Protein AF-A0A4S2V5H7-F1 (afdb_monomer_lite)

Sequence (116 aa):
MAEYPLDWTVLPGDRPLYEEDVDLSGPIADYGAHLAVIRDAAVQLPAELTGILTKLVGRLGGLAAEAPLVALKALADLRYIIAEVGQDAACEIAAQQVPTAEIATGLGTSATAART

Foldseek 3Di:
DDDDDDDPVPDDPPDDPVVVPRPCVVVVVVVVVVVVVLQVQAADDDPVVVVVVVVVVVVLVVCCVVPVVVSVVVVVVVVVVCVVVVVVVVVVCVVVVPDLCNQQRNNSHDSVVSVD

pLDDT: mean 90.19, std 6.88, range [63.31, 97.94]

Radius of gyration: 19.36 Å; chains: 1; bounding box: 33×42×45 Å

Structure (mmCIF, N/CA/C/O backbone):
data_AF-A0A4S2V5H7-F1
#
_entry.id   AF-A0A4S2V5H7-F1
#
loop_
_atom_site.group_PDB
_atom_site.id
_atom_site.type_symbol
_atom_site.label_atom_id
_atom_site.label_alt_id
_atom_site.label_comp_id
_atom_site.label_asym_id
_atom_site.label_entity_id
_atom_site.label_seq_id
_atom_site.pdbx_PDB_ins_code
_atom_site.Cartn_x
_atom_site.Cartn_y
_atom_site.Cartn_z
_atom_site.occupancy
_atom_site.B_iso_or_equiv
_atom_site.auth_seq_id
_atom_site.auth_comp_id
_atom_site.auth_asym_id
_atom_site.auth_atom_id
_atom_site.pdbx_PDB_model_num
ATOM 1 N N . MET A 1 1 ? -7.467 -20.657 -6.813 1.00 65.06 1 MET A N 1
ATOM 2 C CA . MET A 1 1 ? -6.226 -20.031 -7.309 1.00 65.06 1 MET A CA 1
ATOM 3 C C . MET A 1 1 ? -5.797 -20.841 -8.512 1.00 65.06 1 MET A C 1
ATOM 5 O O . MET A 1 1 ? -5.939 -22.058 -8.438 1.00 65.06 1 MET A O 1
ATOM 9 N N . ALA A 1 2 ? -5.408 -20.204 -9.614 1.00 83.50 2 ALA A N 1
ATOM 10 C CA . ALA A 1 2 ? -4.918 -20.945 -10.769 1.00 83.50 2 ALA A CA 1
ATOM 11 C C . ALA A 1 2 ? -3.517 -21.508 -10.478 1.00 83.50 2 ALA A C 1
ATOM 13 O O . ALA A 1 2 ? -2.811 -21.018 -9.595 1.00 83.50 2 ALA A O 1
ATOM 14 N N . GLU A 1 3 ? -3.138 -22.559 -11.200 1.00 87.75 3 GLU A N 1
ATOM 15 C CA . GLU A 1 3 ? -1.794 -23.131 -11.140 1.00 87.75 3 GLU A CA 1
ATOM 16 C C . GLU A 1 3 ? -1.010 -22.718 -12.387 1.00 87.75 3 GLU A C 1
ATOM 18 O O . GLU A 1 3 ? -1.529 -22.778 -13.502 1.00 87.75 3 GLU A O 1
ATOM 23 N N . TYR A 1 4 ? 0.247 -22.318 -12.187 1.00 87.81 4 TYR A N 1
ATOM 24 C CA . TYR A 1 4 ? 1.166 -21.889 -13.243 1.00 87.81 4 TYR A CA 1
ATOM 25 C C . TYR A 1 4 ? 2.400 -22.801 -13.221 1.00 87.81 4 TYR A C 1
ATOM 27 O O . TYR A 1 4 ? 3.398 -22.467 -12.575 1.00 87.81 4 TYR A O 1
ATOM 35 N N . PRO A 1 5 ? 2.315 -24.008 -13.811 1.00 87.50 5 PRO A N 1
ATOM 36 C CA . PRO A 1 5 ? 3.381 -24.996 -13.717 1.00 87.50 5 PRO A CA 1
ATOM 37 C C . PRO A 1 5 ? 4.641 -24.524 -14.453 1.00 87.50 5 PRO A C 1
ATOM 39 O O . PRO A 1 5 ? 4.572 -24.065 -15.591 1.00 87.50 5 PRO A O 1
ATOM 42 N N . LEU A 1 6 ? 5.793 -24.678 -13.799 1.00 85.81 6 LEU A N 1
ATOM 43 C CA . LEU A 1 6 ? 7.115 -24.398 -14.359 1.00 85.81 6 LEU A CA 1
ATOM 44 C C . LEU A 1 6 ? 7.831 -25.714 -14.667 1.00 85.81 6 LEU A C 1
ATOM 46 O O . LEU A 1 6 ? 7.865 -26.615 -13.825 1.00 85.81 6 LEU A O 1
ATOM 50 N N . ASP A 1 7 ? 8.428 -25.815 -15.855 1.00 86.88 7 ASP A N 1
ATOM 51 C CA . ASP A 1 7 ? 9.282 -26.947 -16.207 1.00 86.88 7 ASP A CA 1
ATOM 52 C C . ASP A 1 7 ? 10.719 -26.704 -15.732 1.00 86.88 7 ASP A C 1
ATOM 54 O O . ASP A 1 7 ? 11.565 -26.135 -16.424 1.00 86.88 7 ASP A O 1
ATOM 58 N N . TRP A 1 8 ? 10.995 -27.175 -14.521 1.00 85.38 8 TRP A N 1
ATOM 59 C CA . TRP A 1 8 ? 12.312 -27.090 -13.894 1.00 85.38 8 TRP A CA 1
ATOM 60 C C . TRP A 1 8 ? 13.396 -27.915 -14.601 1.00 85.38 8 TRP A C 1
ATOM 62 O O . TRP A 1 8 ? 14.566 -27.774 -14.263 1.00 85.38 8 TRP A O 1
ATOM 72 N N . THR A 1 9 ? 13.041 -28.788 -15.551 1.00 84.69 9 THR A N 1
ATOM 73 C CA . THR A 1 9 ? 14.034 -29.526 -16.349 1.00 84.69 9 THR A CA 1
ATOM 74 C C . THR A 1 9 ? 14.580 -28.700 -17.512 1.00 84.69 9 THR A C 1
ATOM 76 O O . THR A 1 9 ? 15.664 -28.998 -18.013 1.00 84.69 9 THR A O 1
ATOM 79 N N . VAL A 1 10 ? 13.849 -27.657 -17.914 1.00 82.69 10 VAL A N 1
ATOM 80 C CA . VAL A 1 10 ? 14.201 -26.759 -19.023 1.00 82.69 10 VAL A CA 1
ATOM 81 C C . VAL A 1 10 ? 14.741 -25.425 -18.506 1.00 82.69 10 VAL A C 1
ATOM 83 O O . VAL A 1 10 ? 15.605 -24.829 -19.145 1.00 82.69 10 VAL A O 1
ATOM 86 N N . LEU A 1 11 ? 14.271 -24.970 -17.342 1.00 83.56 11 LEU A N 1
ATOM 87 C CA . LEU A 1 11 ? 14.699 -23.704 -16.753 1.00 83.56 11 LEU A CA 1
ATOM 88 C C . LEU A 1 11 ? 16.088 -23.817 -16.093 1.00 83.56 11 LEU A C 1
ATOM 90 O O . LEU A 1 11 ? 16.302 -24.704 -15.261 1.00 83.56 11 LEU A O 1
ATOM 94 N N . PRO A 1 12 ? 17.034 -22.915 -16.409 1.00 77.62 12 PRO A N 1
ATOM 95 C CA . PRO A 1 12 ? 18.326 -22.862 -15.734 1.00 77.62 12 PRO A CA 1
ATOM 96 C C . PRO A 1 12 ? 18.155 -22.499 -14.252 1.00 77.62 12 PRO A C 1
ATOM 98 O O . PRO A 1 12 ? 17.493 -21.526 -13.900 1.00 77.62 12 PRO A O 1
ATOM 101 N N . GLY A 1 13 ? 18.766 -23.287 -13.365 1.00 78.06 13 GLY A N 1
ATOM 102 C CA . GLY A 1 13 ? 18.599 -23.135 -11.914 1.00 78.06 13 GLY A CA 1
ATOM 103 C C . GLY A 1 13 ? 19.282 -21.907 -11.298 1.00 78.06 13 GLY A C 1
ATOM 104 O O . GLY A 1 13 ? 19.070 -21.627 -10.121 1.00 78.06 13 GLY A O 1
ATOM 105 N N . ASP A 1 14 ? 20.113 -21.193 -12.057 1.00 82.38 14 ASP A N 1
ATOM 106 C CA . ASP A 1 14 ? 20.928 -20.062 -11.605 1.00 82.38 14 ASP A CA 1
ATOM 107 C C . ASP A 1 14 ? 20.500 -18.712 -12.197 1.00 82.38 14 ASP A C 1
ATOM 109 O O . ASP A 1 14 ? 21.144 -17.697 -11.918 1.00 82.38 14 ASP A O 1
ATOM 113 N N . ARG A 1 15 ? 19.410 -18.673 -12.975 1.00 76.94 15 ARG A N 1
ATOM 114 C CA . ARG A 1 15 ? 18.918 -17.442 -13.603 1.00 76.94 15 ARG A CA 1
ATOM 115 C C . ARG A 1 15 ? 17.517 -17.051 -13.142 1.00 76.94 15 ARG A C 1
ATOM 117 O O . ARG A 1 15 ? 16.695 -17.916 -12.835 1.00 76.94 15 ARG A O 1
ATOM 124 N N . PRO A 1 16 ? 17.212 -15.745 -13.092 1.00 76.88 16 PRO A N 1
ATOM 125 C CA . PRO A 1 16 ? 15.868 -15.272 -12.802 1.00 76.88 16 PRO A CA 1
ATOM 126 C C . PRO A 1 16 ? 14.880 -15.645 -13.915 1.00 76.88 16 PRO A C 1
ATOM 128 O O . PRO A 1 16 ? 15.166 -15.474 -15.095 1.00 76.88 16 PRO A O 1
ATOM 131 N N . LEU A 1 17 ? 13.664 -16.053 -13.541 1.00 78.50 17 LEU A N 1
ATOM 132 C CA . LEU A 1 17 ? 12.619 -16.478 -14.489 1.00 78.50 17 LEU A CA 1
ATOM 133 C C . LEU A 1 17 ? 12.217 -15.404 -15.515 1.00 78.50 17 LEU A C 1
ATOM 135 O O . LEU A 1 17 ? 11.775 -15.743 -16.607 1.00 78.50 17 LEU A O 1
ATOM 139 N N . TYR A 1 18 ? 12.363 -14.116 -15.183 1.00 71.62 18 TYR A N 1
ATOM 140 C CA . TYR A 1 18 ? 12.034 -13.017 -16.098 1.00 71.62 18 TYR A CA 1
ATOM 141 C C . TYR A 1 18 ? 13.037 -12.872 -17.258 1.00 71.62 18 TYR A C 1
ATOM 143 O O . TYR A 1 18 ? 12.763 -12.127 -18.194 1.00 71.62 18 TYR A O 1
ATOM 151 N N . GLU A 1 19 ? 14.191 -13.546 -17.197 1.00 75.00 19 GLU A N 1
ATOM 152 C CA . GLU A 1 19 ? 15.213 -13.553 -18.256 1.00 75.00 19 GLU A CA 1
ATOM 153 C C . GLU A 1 19 ? 15.014 -14.706 -19.256 1.00 75.00 19 GLU A C 1
ATOM 155 O O . GLU A 1 19 ? 15.664 -14.724 -20.296 1.00 75.00 19 GLU A O 1
ATOM 160 N N . GLU A 1 20 ? 14.103 -15.644 -18.968 1.00 80.81 20 GLU A N 1
ATOM 161 C CA . GLU A 1 20 ? 13.911 -16.903 -19.711 1.00 80.81 20 GLU A CA 1
ATOM 162 C C . GLU A 1 20 ? 12.578 -16.942 -20.491 1.00 80.81 20 GLU A C 1
ATOM 164 O O . GLU A 1 20 ? 12.008 -18.010 -20.705 1.00 80.81 20 GLU A O 1
ATOM 169 N N . ASP A 1 21 ? 12.043 -15.775 -20.879 1.00 77.50 21 ASP A N 1
ATOM 170 C CA . ASP A 1 21 ? 10.780 -15.606 -21.632 1.00 77.50 21 ASP A CA 1
ATOM 171 C C . ASP A 1 21 ? 9.560 -16.346 -21.031 1.00 77.50 21 ASP A C 1
ATOM 173 O O . ASP A 1 21 ? 8.564 -16.613 -21.709 1.00 77.50 21 ASP A O 1
ATOM 177 N N . VAL A 1 22 ? 9.607 -16.664 -19.733 1.00 83.69 22 VAL A N 1
ATOM 178 C CA . VAL A 1 22 ? 8.493 -17.281 -19.010 1.00 83.69 22 VAL A CA 1
ATOM 179 C C . VAL A 1 22 ? 7.339 -16.286 -18.938 1.00 83.69 22 VAL A C 1
ATOM 181 O O . VAL A 1 22 ? 7.501 -15.159 -18.463 1.00 83.69 22 VAL A O 1
ATOM 184 N N . ASP A 1 23 ? 6.146 -16.710 -19.357 1.00 84.69 23 ASP A N 1
ATOM 185 C CA . ASP A 1 23 ? 4.948 -15.889 -19.214 1.00 84.69 23 ASP A CA 1
ATOM 186 C C . ASP A 1 23 ? 4.530 -15.787 -17.738 1.00 84.69 23 ASP A C 1
ATOM 188 O O . ASP A 1 23 ? 3.894 -16.676 -17.169 1.00 84.69 23 ASP A O 1
ATOM 192 N N . LEU A 1 24 ? 4.897 -14.669 -17.113 1.00 87.31 24 LEU A N 1
ATOM 193 C CA . LEU A 1 24 ? 4.538 -14.338 -15.734 1.00 87.31 24 LEU A CA 1
ATOM 194 C C . LEU A 1 24 ? 3.228 -13.543 -15.631 1.00 87.31 24 LEU A C 1
ATOM 196 O O . LEU A 1 24 ? 2.838 -13.167 -14.523 1.00 87.31 24 LEU A O 1
ATOM 200 N N . SER A 1 25 ? 2.532 -13.278 -16.743 1.00 88.56 25 SER A N 1
ATOM 201 C CA . SER A 1 25 ? 1.333 -12.430 -16.746 1.00 88.56 25 SER A CA 1
ATOM 202 C C . SER A 1 25 ? 0.219 -12.983 -15.851 1.00 88.56 25 SER A C 1
ATOM 204 O O . SER A 1 25 ? -0.363 -12.228 -15.072 1.00 88.56 25 SER A O 1
ATOM 206 N N . GLY A 1 26 ? -0.015 -14.299 -15.889 1.00 90.38 26 GLY A N 1
ATOM 207 C CA . GLY A 1 26 ? -0.982 -14.996 -15.036 1.00 90.38 26 GLY A CA 1
ATOM 208 C C . GLY A 1 26 ? -0.670 -14.875 -13.537 1.00 90.38 26 GLY A C 1
ATOM 209 O O . GLY A 1 26 ? -1.476 -14.297 -12.805 1.00 90.38 26 GLY A O 1
ATOM 210 N N . PRO A 1 27 ? 0.508 -15.331 -13.063 1.00 90.56 27 PRO A N 1
ATOM 211 C CA . PRO A 1 27 ? 0.917 -15.173 -11.666 1.00 90.56 27 PRO A CA 1
ATOM 212 C C . PRO A 1 27 ? 0.865 -13.723 -11.166 1.00 90.56 27 PRO A C 1
ATOM 214 O O . PRO A 1 27 ? 0.409 -13.469 -10.051 1.00 90.56 27 PRO A O 1
ATOM 217 N N . ILE A 1 28 ? 1.307 -12.761 -11.986 1.00 89.56 28 ILE A N 1
ATOM 218 C CA . ILE A 1 28 ? 1.281 -11.331 -11.643 1.00 89.56 28 ILE A CA 1
ATOM 219 C C . ILE A 1 28 ? -0.162 -10.834 -11.501 1.00 89.56 28 ILE A C 1
ATOM 221 O O . ILE A 1 28 ? -0.463 -10.097 -10.558 1.00 89.56 28 ILE A O 1
ATOM 225 N N . ALA A 1 29 ? -1.060 -11.238 -12.403 1.00 92.06 29 ALA A N 1
ATOM 226 C CA . ALA A 1 29 ? -2.470 -10.868 -12.344 1.00 92.06 29 ALA A CA 1
ATOM 227 C C . ALA A 1 29 ? -3.169 -11.465 -11.113 1.00 92.06 29 ALA A C 1
ATOM 229 O O . ALA A 1 29 ? -3.857 -10.732 -10.402 1.00 92.06 29 ALA A O 1
ATOM 230 N N . ASP A 1 30 ? -2.945 -12.748 -10.812 1.00 92.94 30 ASP A N 1
ATOM 231 C CA . ASP A 1 30 ? -3.501 -13.403 -9.620 1.00 92.94 30 ASP A CA 1
ATOM 232 C C . ASP A 1 30 ? -2.986 -12.757 -8.328 1.00 92.94 30 ASP A C 1
ATOM 234 O O . ASP A 1 30 ? -3.761 -12.520 -7.398 1.00 92.94 30 ASP A O 1
ATOM 238 N N . TYR A 1 31 ? -1.699 -12.404 -8.273 1.00 89.62 31 TYR A N 1
ATOM 239 C CA . TYR A 1 31 ? -1.137 -11.659 -7.148 1.00 89.62 31 TYR A CA 1
ATOM 240 C C . TYR A 1 31 ? -1.777 -10.271 -7.005 1.00 89.62 31 TYR A C 1
ATOM 242 O O . TYR A 1 31 ? -2.170 -9.872 -5.907 1.00 89.62 31 TYR A O 1
ATOM 250 N N . GLY A 1 32 ? -1.950 -9.547 -8.115 1.00 91.12 32 GLY A N 1
ATOM 251 C CA . GLY A 1 32 ? -2.650 -8.263 -8.134 1.00 91.12 32 GLY A CA 1
ATOM 252 C C . GLY A 1 32 ? -4.099 -8.371 -7.649 1.00 91.12 32 GLY A C 1
ATOM 253 O O . GLY A 1 32 ? -4.532 -7.562 -6.827 1.00 91.12 32 GLY A O 1
ATOM 254 N N . ALA A 1 33 ? -4.827 -9.397 -8.094 1.00 90.00 33 ALA A N 1
ATOM 255 C CA . ALA A 1 33 ? -6.193 -9.677 -7.659 1.00 90.00 33 ALA A CA 1
ATOM 256 C C . ALA A 1 33 ? -6.256 -10.016 -6.162 1.00 90.00 33 ALA A C 1
ATOM 258 O O . ALA A 1 33 ? -7.124 -9.516 -5.449 1.00 90.00 33 ALA A O 1
ATOM 259 N N . HIS A 1 34 ? -5.306 -10.804 -5.656 1.00 88.00 34 HIS A N 1
ATOM 260 C CA . HIS A 1 34 ? -5.210 -11.106 -4.230 1.00 88.00 34 HIS A CA 1
ATOM 261 C C . HIS A 1 34 ? -4.974 -9.844 -3.383 1.00 88.00 34 HIS A C 1
ATOM 263 O O . HIS A 1 34 ? -5.654 -9.638 -2.377 1.00 88.00 34 HIS A O 1
ATOM 269 N N . LEU A 1 35 ? -4.066 -8.960 -3.812 1.00 87.81 35 LEU A N 1
ATOM 270 C CA . LEU A 1 35 ? -3.844 -7.675 -3.145 1.00 87.81 35 LEU A CA 1
ATOM 271 C C . LEU A 1 35 ? -5.081 -6.771 -3.187 1.00 87.81 35 LEU A C 1
ATOM 273 O O . LEU A 1 35 ? -5.327 -6.048 -2.223 1.00 87.81 35 LEU A O 1
ATOM 277 N N . ALA A 1 36 ? -5.851 -6.797 -4.278 1.00 86.62 36 ALA A N 1
ATOM 278 C CA . ALA A 1 36 ? -7.104 -6.052 -4.375 1.00 86.62 36 ALA A CA 1
ATOM 279 C C . ALA A 1 36 ? -8.123 -6.548 -3.340 1.00 86.62 36 ALA A C 1
ATOM 281 O O . ALA A 1 36 ? -8.635 -5.738 -2.579 1.00 86.62 36 ALA A O 1
ATOM 282 N N . VAL A 1 37 ? -8.312 -7.867 -3.211 1.00 87.56 37 VAL A N 1
ATOM 283 C CA . VAL A 1 37 ? -9.195 -8.455 -2.184 1.00 87.56 37 VAL A CA 1
ATOM 284 C C . VAL A 1 37 ? -8.802 -8.007 -0.775 1.00 87.56 37 VAL A C 1
ATOM 286 O O . VAL A 1 37 ? -9.666 -7.648 0.022 1.00 87.56 37 VAL A O 1
ATOM 289 N N . ILE A 1 38 ? -7.502 -7.996 -0.465 1.00 86.38 38 ILE A N 1
ATOM 290 C CA . ILE A 1 38 ? -7.007 -7.527 0.836 1.00 86.38 38 ILE A CA 1
ATOM 291 C C . ILE A 1 38 ? -7.324 -6.039 1.050 1.00 86.38 38 ILE A C 1
ATOM 293 O O . ILE A 1 38 ? -7.799 -5.655 2.118 1.00 86.38 38 ILE A O 1
ATOM 297 N N . ARG A 1 39 ? -7.077 -5.197 0.041 1.00 84.19 39 ARG A N 1
ATOM 298 C CA . ARG A 1 39 ? -7.336 -3.750 0.113 1.00 84.19 39 ARG A CA 1
ATOM 299 C C . ARG A 1 39 ? -8.823 -3.426 0.222 1.00 84.19 39 ARG A C 1
ATOM 301 O O . ARG A 1 39 ? -9.179 -2.520 0.966 1.00 84.19 39 ARG A O 1
ATOM 308 N N . ASP A 1 40 ? -9.675 -4.168 -0.473 1.00 86.81 40 ASP A N 1
ATOM 309 C CA . ASP A 1 40 ? -11.129 -3.984 -0.443 1.00 86.81 40 ASP A CA 1
ATOM 310 C C . ASP A 1 40 ? -11.727 -4.401 0.910 1.00 86.81 40 ASP A C 1
ATOM 312 O O . ASP A 1 40 ? -12.742 -3.853 1.338 1.00 86.81 40 ASP A O 1
ATOM 316 N N . ALA A 1 41 ? -11.084 -5.339 1.614 1.00 85.44 41 ALA A N 1
ATOM 317 C CA . ALA A 1 41 ? -11.463 -5.731 2.971 1.00 85.44 41 ALA A CA 1
ATOM 318 C C . ALA A 1 41 ? -10.994 -4.738 4.055 1.00 85.44 41 ALA A C 1
ATOM 320 O O . ALA A 1 41 ? -11.518 -4.767 5.169 1.00 85.44 41 ALA A O 1
ATOM 321 N N . ALA A 1 42 ? -10.017 -3.880 3.745 1.00 91.75 42 ALA A N 1
ATOM 322 C CA . ALA A 1 42 ? -9.476 -2.877 4.658 1.00 91.75 42 ALA A CA 1
ATOM 323 C C . ALA A 1 42 ? -10.387 -1.639 4.782 1.00 91.75 42 ALA A C 1
ATOM 325 O O . ALA A 1 42 ? -11.359 -1.470 4.037 1.00 91.75 42 ALA A O 1
ATOM 326 N N . VAL A 1 43 ? -10.057 -0.728 5.707 1.00 93.31 43 VAL A N 1
ATOM 327 C CA . VAL A 1 43 ? -10.721 0.582 5.783 1.00 93.31 43 VAL A CA 1
ATOM 328 C C . VAL A 1 43 ? -10.500 1.333 4.473 1.00 93.31 43 VAL A C 1
ATOM 330 O O . VAL A 1 43 ? -9.372 1.557 4.034 1.00 93.31 43 VAL A O 1
ATOM 333 N N . GLN A 1 44 ? -11.609 1.741 3.859 1.00 92.62 44 GLN A N 1
ATOM 334 C CA . GLN A 1 44 ? -11.587 2.440 2.585 1.00 92.62 44 GLN A CA 1
ATOM 335 C C . GLN A 1 44 ? -11.172 3.895 2.776 1.00 92.62 44 GLN A C 1
ATOM 337 O O . GLN A 1 44 ? -11.748 4.633 3.578 1.00 92.62 44 GLN A O 1
ATOM 342 N N . LEU A 1 45 ? -10.174 4.315 2.002 1.00 91.50 45 LEU A N 1
ATOM 343 C CA . LEU A 1 45 ? -9.741 5.704 1.985 1.00 91.50 45 LEU A CA 1
ATOM 344 C C . LEU A 1 45 ? -10.750 6.574 1.221 1.00 91.50 45 LEU A C 1
ATOM 346 O O . LEU A 1 45 ? -11.341 6.121 0.234 1.00 91.50 45 LEU A O 1
ATOM 350 N N . PRO A 1 46 ? -10.906 7.853 1.602 1.00 94.94 46 PRO A N 1
ATOM 351 C CA . PRO A 1 46 ? -11.634 8.815 0.785 1.00 94.94 46 PRO A CA 1
ATOM 352 C C . PRO A 1 46 ? -11.073 8.865 -0.644 1.00 94.94 46 PRO A C 1
ATOM 354 O O . PRO A 1 46 ? -9.857 8.873 -0.840 1.00 94.94 46 PRO A O 1
ATOM 357 N N . ALA A 1 47 ? -11.952 8.955 -1.647 1.00 93.38 47 ALA A N 1
ATOM 358 C CA . ALA A 1 47 ? -11.568 8.911 -3.063 1.00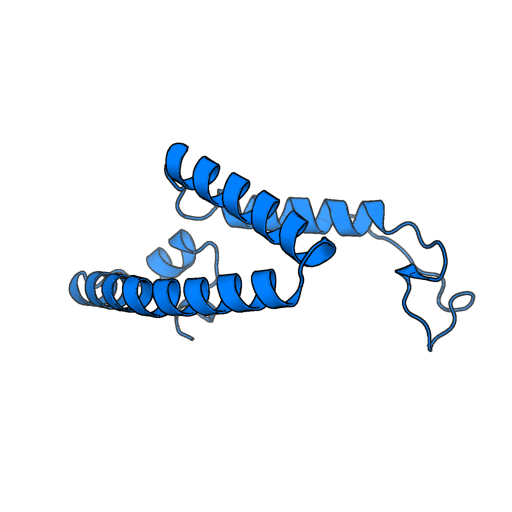 93.38 47 ALA A CA 1
ATOM 359 C C . ALA A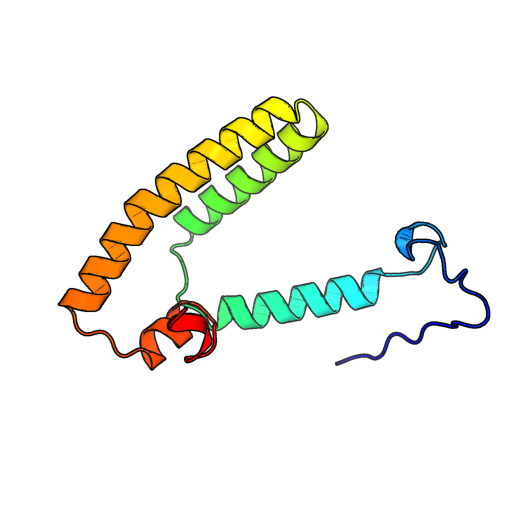 1 47 ? -10.508 9.962 -3.446 1.00 93.38 47 ALA A C 1
ATOM 361 O O . ALA A 1 47 ? -9.626 9.696 -4.264 1.00 93.38 47 ALA A O 1
ATOM 362 N N . GLU A 1 48 ? -10.565 11.144 -2.829 1.00 96.81 48 GLU A N 1
ATOM 363 C CA . GLU A 1 48 ? -9.566 12.197 -3.013 1.00 96.81 48 GLU A CA 1
ATOM 364 C C . GLU A 1 48 ? -8.165 11.741 -2.584 1.00 96.81 48 GLU A C 1
ATOM 366 O O . GLU A 1 48 ? -7.207 11.879 -3.350 1.00 96.81 48 GLU A O 1
ATOM 371 N N . LEU A 1 49 ? -8.050 11.129 -1.401 1.00 95.00 49 LEU A N 1
ATOM 372 C CA . LEU A 1 49 ? -6.785 10.623 -0.878 1.00 95.00 49 LEU A CA 1
ATOM 373 C C . LEU A 1 49 ? -6.240 9.489 -1.754 1.00 95.00 49 LEU A C 1
ATOM 375 O O . LEU A 1 49 ? -5.063 9.501 -2.117 1.00 95.00 49 LEU A O 1
ATOM 379 N N . THR A 1 50 ? -7.104 8.568 -2.187 1.00 93.31 50 THR A N 1
ATOM 380 C CA . THR A 1 50 ? -6.750 7.517 -3.157 1.00 93.31 50 THR A CA 1
ATOM 381 C C . THR A 1 50 ? -6.191 8.111 -4.456 1.00 93.31 50 THR A C 1
ATOM 383 O O . THR A 1 50 ? -5.178 7.639 -4.984 1.00 93.31 50 THR A O 1
ATOM 386 N N . GLY A 1 51 ? -6.796 9.192 -4.959 1.00 95.31 51 GLY A N 1
ATOM 387 C CA . GLY A 1 51 ? -6.324 9.902 -6.147 1.00 95.31 51 GLY A CA 1
ATOM 388 C C . GLY A 1 51 ? -4.954 10.564 -5.961 1.00 95.31 51 GLY A C 1
ATOM 389 O O . GLY A 1 51 ? -4.116 10.504 -6.867 1.00 95.31 51 GLY A O 1
ATOM 390 N N . ILE A 1 52 ? -4.697 11.167 -4.797 1.00 97.19 52 ILE A N 1
ATOM 391 C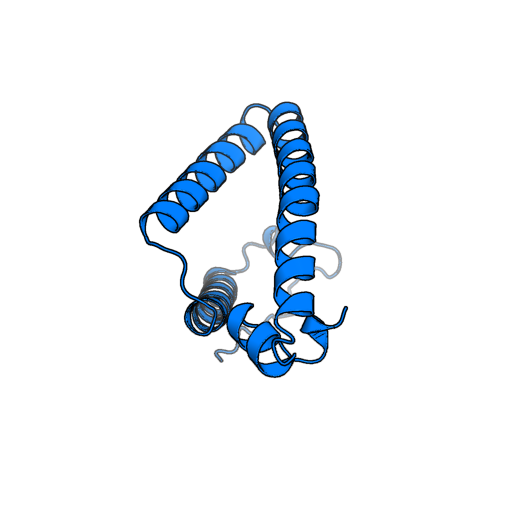 CA . ILE A 1 52 ? -3.395 11.767 -4.459 1.00 97.19 52 ILE A CA 1
ATOM 392 C C . ILE A 1 52 ? -2.307 10.692 -4.418 1.00 97.19 52 ILE A C 1
ATOM 394 O O . ILE A 1 52 ? -1.275 10.844 -5.076 1.00 97.19 52 ILE A O 1
ATOM 398 N N . LEU A 1 53 ? -2.553 9.588 -3.709 1.00 94.88 53 LEU A N 1
ATOM 399 C CA . LEU A 1 53 ? -1.597 8.486 -3.587 1.00 94.88 53 LEU A CA 1
ATOM 400 C C . LEU A 1 53 ? -1.278 7.861 -4.950 1.00 94.88 53 LEU A C 1
ATOM 402 O O . LEU A 1 53 ? -0.110 7.654 -5.274 1.00 94.88 53 LEU A O 1
ATOM 406 N N . THR A 1 54 ? -2.290 7.658 -5.798 1.00 94.50 54 THR A N 1
ATOM 407 C CA . THR A 1 54 ? -2.103 7.134 -7.162 1.00 94.50 54 THR A CA 1
ATOM 408 C C . THR A 1 54 ? -1.200 8.044 -8.001 1.00 94.50 54 THR A C 1
ATOM 410 O O . THR A 1 54 ? -0.265 7.579 -8.657 1.00 94.50 54 THR A O 1
ATOM 413 N N . LYS A 1 55 ? -1.427 9.364 -7.953 1.00 97.44 55 LYS A N 1
ATOM 414 C CA . LYS A 1 55 ? -0.592 10.347 -8.664 1.00 97.44 55 LYS A CA 1
ATOM 415 C C . LYS A 1 55 ? 0.838 10.386 -8.126 1.00 97.44 55 LYS A C 1
ATOM 417 O O . LYS A 1 55 ? 1.774 10.524 -8.914 1.00 97.44 55 LYS A O 1
ATOM 422 N N . LEU A 1 56 ? 1.009 10.281 -6.808 1.00 96.75 56 LEU A N 1
ATOM 423 C CA . LEU A 1 56 ? 2.324 10.258 -6.172 1.00 96.75 56 LEU A CA 1
ATOM 424 C C . LEU A 1 56 ? 3.130 9.032 -6.615 1.00 96.75 56 LEU A C 1
ATOM 426 O O . LEU A 1 56 ? 4.277 9.191 -7.027 1.00 96.75 56 LEU A O 1
ATOM 430 N N . VAL A 1 57 ? 2.520 7.843 -6.611 1.00 95.50 57 VAL A N 1
ATOM 431 C CA . VAL A 1 57 ? 3.152 6.605 -7.098 1.00 95.50 57 VAL A CA 1
ATOM 432 C C . VAL A 1 57 ? 3.601 6.754 -8.551 1.00 95.50 57 VAL A C 1
ATOM 434 O O . VAL A 1 57 ? 4.755 6.467 -8.855 1.00 95.50 57 VAL A O 1
ATOM 437 N N . GLY A 1 58 ? 2.741 7.274 -9.434 1.00 95.31 58 GLY A N 1
ATOM 438 C CA . GLY A 1 58 ? 3.107 7.504 -10.836 1.00 95.31 58 GLY A CA 1
ATOM 439 C C . GLY A 1 58 ? 4.305 8.449 -10.998 1.00 95.31 58 GLY A C 1
ATOM 440 O O . GLY A 1 58 ? 5.224 8.161 -11.763 1.00 95.31 58 GLY A O 1
ATOM 441 N N . ARG A 1 59 ? 4.346 9.550 -10.234 1.00 96.62 59 ARG A N 1
ATOM 442 C CA . ARG A 1 59 ? 5.469 10.506 -10.257 1.00 96.62 59 ARG A CA 1
ATOM 443 C C . ARG A 1 59 ? 6.767 9.904 -9.726 1.00 96.62 59 ARG A C 1
ATOM 445 O O . ARG A 1 59 ? 7.813 10.107 -10.332 1.00 96.62 59 ARG A O 1
ATOM 452 N N . LEU A 1 60 ? 6.707 9.173 -8.613 1.00 97.25 60 LEU A N 1
ATOM 453 C CA . LEU A 1 60 ? 7.876 8.498 -8.044 1.00 97.25 60 LEU A CA 1
ATOM 454 C C . LEU A 1 60 ? 8.393 7.395 -8.973 1.00 97.25 60 LEU A C 1
ATOM 456 O O . LEU A 1 60 ? 9.603 7.248 -9.105 1.00 97.25 60 LEU A O 1
ATOM 460 N N . GLY A 1 61 ? 7.500 6.676 -9.658 1.00 95.06 61 GLY A N 1
ATOM 461 C CA . GLY A 1 61 ? 7.863 5.700 -10.686 1.00 95.06 61 GLY A CA 1
ATOM 462 C C . GLY A 1 61 ? 8.597 6.339 -11.867 1.00 95.06 61 GLY A C 1
ATOM 463 O O . GLY A 1 61 ? 9.652 5.850 -12.261 1.00 95.06 61 GLY A O 1
ATOM 464 N N . GLY A 1 62 ? 8.103 7.476 -12.373 1.00 96.75 62 GLY A N 1
ATOM 465 C CA . GLY A 1 62 ? 8.809 8.254 -13.399 1.00 96.75 62 GLY A CA 1
ATOM 466 C C . GLY A 1 62 ? 10.190 8.725 -12.927 1.00 96.75 62 GLY A C 1
ATOM 467 O O . GLY A 1 62 ? 11.191 8.500 -13.604 1.00 96.75 62 GLY A O 1
ATOM 468 N N . LEU A 1 63 ? 10.277 9.279 -11.712 1.00 97.12 63 LEU A N 1
ATOM 469 C CA . LEU A 1 63 ? 11.553 9.702 -11.121 1.00 97.12 63 LEU A CA 1
ATOM 470 C C . LEU A 1 63 ? 12.523 8.541 -10.898 1.00 97.12 63 LEU A C 1
ATOM 472 O O . LEU A 1 63 ? 13.726 8.745 -11.001 1.00 97.12 63 LEU A O 1
ATOM 476 N N . ALA A 1 64 ? 12.045 7.338 -10.587 1.00 96.62 64 ALA A N 1
ATOM 477 C CA . ALA A 1 64 ? 12.923 6.185 -10.419 1.00 96.62 64 ALA A CA 1
ATOM 478 C C . ALA A 1 64 ? 13.663 5.839 -11.723 1.00 96.62 64 ALA A C 1
ATOM 480 O O . ALA A 1 64 ? 14.826 5.447 -11.667 1.00 96.62 64 ALA A O 1
ATOM 481 N N . ALA A 1 65 ? 13.016 6.037 -12.877 1.00 95.25 65 ALA A N 1
ATOM 482 C CA . ALA A 1 65 ? 13.624 5.834 -14.189 1.00 95.25 65 ALA A CA 1
ATOM 483 C C . ALA A 1 65 ? 14.524 7.009 -14.615 1.00 95.25 65 ALA A C 1
ATOM 485 O O . ALA A 1 65 ? 15.605 6.793 -15.156 1.00 95.25 65 ALA A O 1
ATOM 486 N N . GLU A 1 66 ? 14.092 8.249 -14.369 1.00 97.81 66 GLU A N 1
ATOM 487 C CA . GLU A 1 66 ? 14.770 9.455 -14.872 1.00 97.81 66 GLU A CA 1
ATOM 488 C C . GLU A 1 66 ? 15.869 9.984 -13.932 1.00 97.81 66 GLU A C 1
ATOM 490 O O . GLU A 1 66 ? 16.895 10.494 -14.381 1.00 97.81 66 GLU A O 1
ATOM 495 N N . ALA A 1 67 ? 15.657 9.888 -12.618 1.00 97.62 67 ALA A N 1
ATOM 496 C CA . ALA A 1 67 ? 16.490 10.489 -11.577 1.00 97.62 67 ALA A CA 1
ATOM 497 C C . ALA A 1 67 ? 16.458 9.657 -10.270 1.00 97.62 67 ALA A C 1
ATOM 499 O O . ALA A 1 67 ? 15.922 10.105 -9.247 1.00 97.62 67 ALA A O 1
ATOM 500 N N . PRO A 1 68 ? 17.060 8.452 -10.247 1.00 96.81 68 PRO A N 1
ATOM 501 C CA . PRO A 1 68 ? 16.878 7.475 -9.168 1.00 96.81 68 PRO A CA 1
ATOM 502 C C . PRO A 1 68 ? 17.292 7.977 -7.776 1.00 96.81 68 PRO A C 1
ATOM 504 O O . PRO A 1 68 ? 16.630 7.666 -6.787 1.00 96.81 68 PRO A O 1
ATOM 507 N N . LEU A 1 69 ? 18.337 8.806 -7.665 1.00 97.94 69 LEU A N 1
ATOM 508 C CA . LEU A 1 69 ? 18.735 9.392 -6.374 1.00 97.94 69 LEU A CA 1
ATOM 509 C C . LEU A 1 69 ? 17.699 10.392 -5.835 1.00 97.94 69 LEU A C 1
ATOM 511 O O . LEU A 1 69 ? 17.494 10.474 -4.624 1.00 97.94 69 LEU A O 1
ATOM 515 N N . VAL A 1 70 ? 17.015 11.122 -6.721 1.00 97.94 70 VAL A N 1
ATOM 516 C CA . VAL A 1 70 ? 15.923 12.032 -6.343 1.00 97.94 70 VAL A CA 1
ATOM 517 C C . VAL A 1 70 ? 14.721 11.226 -5.860 1.00 97.94 70 VAL A C 1
ATOM 519 O O . VAL A 1 70 ? 14.152 11.552 -4.819 1.00 97.94 70 VAL A O 1
ATOM 522 N N . ALA A 1 71 ? 14.380 10.137 -6.557 1.00 97.69 71 ALA A N 1
ATOM 523 C CA . ALA A 1 71 ? 13.331 9.220 -6.120 1.00 97.69 71 ALA A CA 1
ATOM 524 C C . ALA A 1 71 ? 13.633 8.632 -4.731 1.00 97.69 71 ALA A C 1
ATOM 526 O O . ALA A 1 71 ? 12.770 8.652 -3.855 1.00 97.69 71 ALA A O 1
ATOM 527 N N . LEU A 1 72 ? 14.870 8.181 -4.490 1.00 97.56 72 LEU A N 1
ATOM 528 C CA . LEU A 1 72 ? 15.285 7.663 -3.183 1.00 97.56 72 LEU A CA 1
ATOM 529 C C . LEU A 1 72 ? 15.192 8.716 -2.075 1.00 97.56 72 LEU A C 1
ATOM 531 O O . LEU A 1 72 ? 14.711 8.406 -0.985 1.00 97.56 72 LEU A O 1
ATOM 535 N N . LYS A 1 73 ? 15.604 9.961 -2.341 1.00 97.56 73 LYS A N 1
ATOM 536 C CA . LYS A 1 73 ? 15.463 11.049 -1.364 1.00 97.56 73 LYS A CA 1
ATOM 537 C C . LYS A 1 73 ? 13.994 11.337 -1.053 1.00 97.56 73 LYS A C 1
ATOM 539 O O . LYS A 1 73 ? 13.642 11.432 0.118 1.00 97.56 73 LYS A O 1
ATOM 544 N N . ALA A 1 74 ? 13.141 11.411 -2.074 1.00 97.25 74 ALA A N 1
ATOM 545 C CA . ALA A 1 74 ? 11.709 11.629 -1.893 1.00 97.25 74 ALA A CA 1
ATOM 546 C C . ALA A 1 74 ? 11.054 10.503 -1.072 1.00 97.25 74 ALA A C 1
ATOM 548 O O . ALA A 1 74 ? 10.257 10.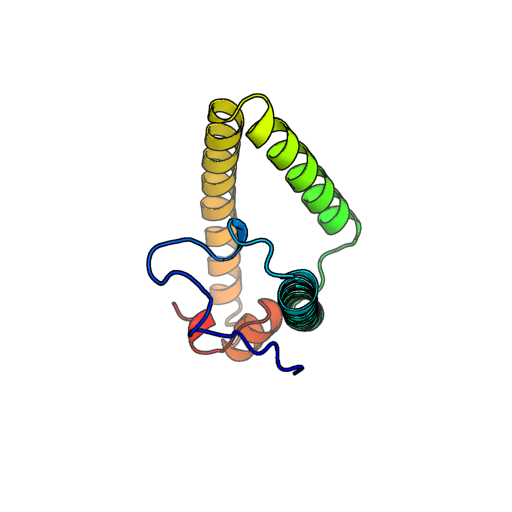775 -0.180 1.00 97.25 74 ALA A O 1
ATOM 549 N N . LEU A 1 75 ? 11.429 9.244 -1.318 1.00 96.88 75 LEU A N 1
ATOM 550 C CA . LEU A 1 75 ? 10.964 8.093 -0.536 1.00 96.88 75 LEU A CA 1
ATOM 551 C C . LEU A 1 75 ? 11.453 8.132 0.919 1.00 96.88 75 LEU A C 1
ATOM 553 O O . LEU A 1 75 ? 10.710 7.749 1.823 1.00 96.88 75 LEU A O 1
ATOM 557 N N . ALA A 1 76 ? 12.683 8.592 1.161 1.00 96.94 76 ALA A N 1
ATOM 558 C CA . ALA A 1 76 ? 13.201 8.773 2.515 1.00 96.94 76 ALA A CA 1
ATOM 559 C C . ALA A 1 76 ? 12.416 9.850 3.283 1.00 96.94 76 ALA A C 1
ATOM 561 O O . ALA A 1 76 ? 12.055 9.624 4.437 1.00 96.94 76 ALA A O 1
ATOM 562 N N . ASP A 1 77 ? 12.087 10.966 2.629 1.00 97.25 77 ASP A N 1
ATOM 563 C CA . ASP A 1 77 ? 11.261 12.026 3.221 1.00 97.25 77 ASP A CA 1
ATOM 564 C C . ASP A 1 77 ? 9.834 11.540 3.497 1.00 97.25 77 ASP A C 1
ATOM 566 O O . ASP A 1 77 ? 9.280 11.797 4.564 1.00 97.25 77 ASP A O 1
ATOM 570 N N . LEU A 1 78 ? 9.256 10.754 2.584 1.00 96.38 78 LEU A N 1
ATOM 571 C CA . LEU A 1 78 ? 7.946 10.139 2.792 1.00 96.38 78 LEU A CA 1
ATOM 572 C C . LEU A 1 78 ? 7.940 9.197 4.002 1.00 96.38 78 LEU A C 1
ATOM 574 O O . LEU A 1 78 ? 6.989 9.198 4.778 1.00 96.38 78 LEU A O 1
ATOM 578 N N . ARG A 1 79 ? 9.008 8.409 4.187 1.00 94.81 79 ARG A N 1
ATOM 579 C CA . ARG A 1 79 ? 9.153 7.515 5.346 1.00 94.81 79 ARG A CA 1
ATOM 580 C C . ARG A 1 79 ? 9.169 8.293 6.658 1.00 94.81 79 ARG A C 1
ATOM 582 O O . ARG A 1 79 ? 8.585 7.825 7.628 1.00 94.81 79 ARG A O 1
ATOM 589 N N . TYR A 1 80 ? 9.820 9.453 6.682 1.00 93.81 80 TYR A N 1
ATOM 590 C CA . TYR A 1 80 ? 9.822 10.320 7.856 1.00 93.81 80 TYR A CA 1
ATOM 591 C C . TYR A 1 80 ? 8.401 10.788 8.205 1.00 93.81 80 TYR A C 1
ATOM 593 O O . TYR A 1 80 ? 7.965 10.596 9.335 1.00 93.81 80 TYR A O 1
ATOM 601 N N . ILE A 1 81 ? 7.648 11.283 7.217 1.00 94.88 81 ILE A N 1
ATOM 602 C CA . ILE A 1 81 ? 6.251 11.720 7.403 1.00 94.88 81 ILE A CA 1
ATOM 603 C C . ILE A 1 81 ? 5.362 10.562 7.876 1.00 94.88 81 ILE A C 1
ATOM 605 O O . ILE A 1 81 ? 4.553 10.731 8.783 1.00 94.88 81 ILE A O 1
ATOM 609 N N . ILE A 1 82 ? 5.515 9.374 7.279 1.00 93.06 82 ILE A N 1
ATOM 610 C CA . ILE A 1 82 ? 4.767 8.174 7.680 1.00 93.06 82 ILE A CA 1
ATOM 611 C C . ILE A 1 82 ? 5.064 7.807 9.137 1.00 93.06 82 ILE A C 1
ATOM 613 O O . ILE A 1 82 ? 4.142 7.449 9.862 1.00 93.06 82 ILE A O 1
ATOM 617 N N . ALA A 1 83 ? 6.326 7.890 9.569 1.00 92.31 83 ALA A N 1
ATOM 618 C CA . ALA A 1 83 ? 6.700 7.585 10.945 1.00 92.31 83 ALA A CA 1
ATOM 619 C C . ALA A 1 83 ? 6.100 8.592 11.938 1.00 92.31 83 ALA A C 1
ATOM 621 O O . ALA A 1 83 ? 5.581 8.182 12.971 1.00 92.31 83 ALA A O 1
ATOM 622 N N . GLU A 1 84 ? 6.136 9.884 11.608 1.00 92.50 84 GLU A N 1
ATOM 623 C CA . GLU A 1 84 ? 5.568 10.950 12.440 1.00 92.50 84 GLU A CA 1
ATOM 624 C C . GLU A 1 84 ? 4.042 10.810 12.569 1.00 92.50 84 GLU A C 1
ATOM 626 O O . GLU A 1 84 ? 3.529 10.562 13.658 1.00 92.50 84 GLU A O 1
ATOM 631 N N . VAL A 1 85 ? 3.313 10.859 11.450 1.00 93.75 85 VAL A N 1
ATOM 632 C CA . VAL A 1 85 ? 1.838 10.803 11.448 1.00 93.75 85 VAL A CA 1
ATOM 633 C C . VAL A 1 85 ? 1.321 9.434 11.901 1.00 93.75 85 VAL A C 1
ATOM 635 O O . VAL A 1 85 ? 0.275 9.334 12.543 1.00 93.75 85 VAL A O 1
ATOM 638 N N . GLY A 1 86 ? 2.047 8.361 11.578 1.00 91.62 86 GLY A N 1
ATOM 639 C CA . GLY A 1 86 ? 1.701 7.005 11.996 1.00 91.62 86 GLY A CA 1
ATOM 640 C C . GLY A 1 86 ? 1.782 6.822 13.509 1.00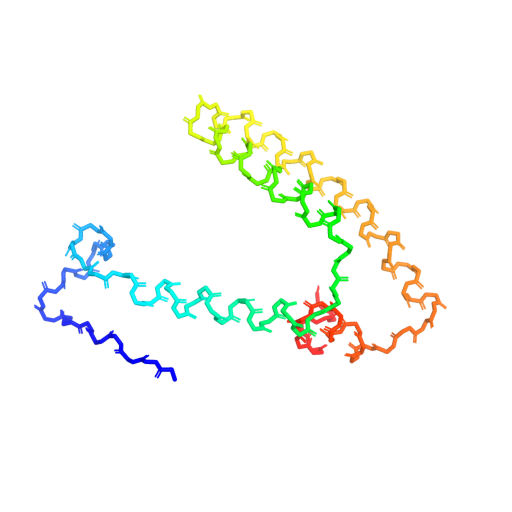 91.62 86 GLY A C 1
ATOM 641 O O . GLY A 1 86 ? 0.909 6.171 14.083 1.00 91.62 86 GLY A O 1
ATOM 642 N N . GLN A 1 87 ? 2.779 7.427 14.162 1.00 91.38 87 GLN A N 1
ATOM 643 C CA . GLN A 1 87 ? 2.897 7.390 15.617 1.00 91.38 87 GLN A CA 1
ATOM 644 C C . GLN A 1 87 ? 1.718 8.098 16.291 1.00 91.38 87 GLN A C 1
ATOM 646 O O . GLN A 1 87 ? 1.143 7.549 17.231 1.00 91.38 87 GLN A O 1
ATOM 651 N N . ASP A 1 88 ? 1.323 9.272 15.796 1.00 95.00 88 ASP A N 1
ATOM 652 C CA . ASP A 1 88 ? 0.175 10.012 16.332 1.00 95.00 88 ASP A CA 1
ATOM 653 C C . ASP A 1 88 ? -1.124 9.207 16.194 1.00 95.00 88 ASP A C 1
ATOM 655 O O . ASP A 1 88 ? -1.857 9.027 17.168 1.00 95.00 88 ASP A O 1
ATOM 659 N N . ALA A 1 89 ? -1.380 8.633 15.014 1.00 93.88 89 ALA A N 1
ATOM 660 C CA . ALA A 1 89 ? -2.550 7.785 14.791 1.00 93.88 89 ALA A CA 1
ATOM 661 C C . ALA A 1 89 ? -2.556 6.541 15.700 1.00 93.88 89 ALA A C 1
ATOM 663 O O . ALA A 1 89 ? -3.600 6.172 16.239 1.00 93.88 89 ALA A O 1
ATOM 664 N N . ALA A 1 90 ? -1.399 5.906 15.909 1.00 91.50 90 ALA A N 1
ATOM 665 C CA . ALA A 1 90 ? -1.273 4.768 16.816 1.00 91.50 90 ALA A CA 1
ATOM 666 C C . ALA A 1 90 ? -1.548 5.159 18.280 1.00 91.50 90 ALA A C 1
ATOM 668 O O . ALA A 1 90 ? -2.233 4.418 18.991 1.00 91.50 90 ALA A O 1
ATOM 669 N N . CYS A 1 91 ? -1.067 6.327 18.725 1.00 92.81 91 CYS A N 1
ATOM 670 C CA . CYS A 1 91 ? -1.374 6.877 20.047 1.00 92.81 91 CYS A CA 1
ATOM 671 C C . CYS A 1 91 ? -2.883 7.099 20.230 1.00 92.81 91 CYS A C 1
ATOM 673 O O . CYS A 1 91 ? -3.433 6.702 21.257 1.00 92.81 91 CYS A O 1
ATOM 675 N N . GLU A 1 92 ? -3.561 7.669 19.232 1.00 96.31 92 GLU A N 1
ATOM 676 C CA . GLU A 1 92 ? -5.013 7.888 19.264 1.00 96.31 92 GLU A CA 1
ATOM 677 C C . GLU A 1 92 ? -5.802 6.571 19.310 1.00 96.31 92 GLU A C 1
ATOM 679 O O . GLU A 1 92 ? -6.697 6.412 20.141 1.00 96.31 92 GLU A O 1
ATOM 684 N N . ILE A 1 93 ? -5.430 5.581 18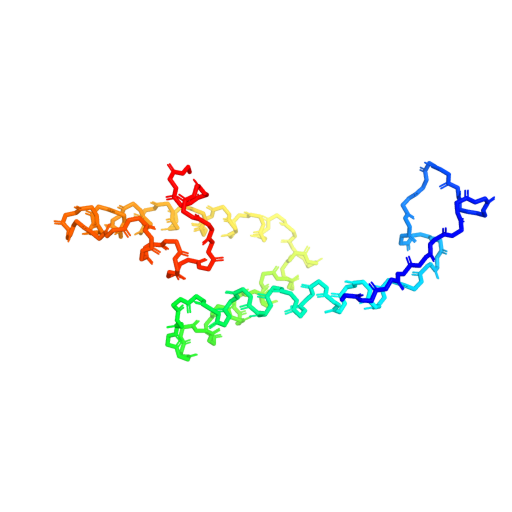.492 1.00 94.25 93 ILE A N 1
ATOM 685 C CA . ILE A 1 93 ? -6.016 4.228 18.517 1.00 94.25 93 ILE A CA 1
ATOM 686 C C . ILE A 1 93 ? -5.860 3.587 19.905 1.00 94.25 93 ILE A C 1
ATOM 688 O O . ILE A 1 93 ? -6.802 2.982 20.426 1.00 94.25 93 ILE A O 1
ATOM 692 N N . ALA A 1 94 ? -4.687 3.735 20.529 1.00 91.81 94 ALA A N 1
ATOM 693 C CA . ALA A 1 94 ? -4.429 3.222 21.871 1.00 91.81 94 ALA A CA 1
ATOM 694 C C . ALA A 1 94 ? -5.259 3.952 22.941 1.00 91.81 94 ALA A C 1
ATOM 696 O O . ALA A 1 94 ? -5.833 3.303 23.817 1.00 91.81 94 ALA A O 1
ATOM 697 N N . ALA A 1 95 ? -5.369 5.282 22.856 1.00 95.50 95 ALA A N 1
ATOM 698 C CA . ALA A 1 95 ? -6.177 6.095 23.766 1.00 95.50 95 ALA A CA 1
ATOM 699 C C . ALA A 1 95 ? -7.674 5.755 23.673 1.00 95.50 95 ALA A C 1
ATOM 701 O O . ALA A 1 95 ? -8.364 5.701 24.691 1.00 95.50 95 ALA A O 1
ATOM 702 N N . GLN A 1 96 ? -8.157 5.460 22.465 1.00 96.50 96 GLN A N 1
ATOM 703 C CA . GLN A 1 96 ? -9.528 5.018 22.195 1.00 96.50 96 GLN A CA 1
ATOM 704 C C . GLN A 1 96 ? -9.768 3.537 22.527 1.00 96.50 96 GLN A C 1
ATOM 706 O O . GLN A 1 96 ? -10.901 3.069 22.433 1.00 96.50 96 GLN A O 1
ATOM 711 N N . GLN A 1 97 ? -8.727 2.802 22.935 1.00 95.31 97 GLN A N 1
ATOM 712 C CA . GLN A 1 97 ? -8.785 1.375 23.265 1.00 95.31 97 GLN A CA 1
ATOM 713 C C . GLN A 1 97 ? -9.369 0.517 22.130 1.00 95.31 97 GLN A C 1
ATOM 715 O O . GLN A 1 97 ? -10.083 -0.458 22.382 1.00 95.31 97 GLN A O 1
ATOM 720 N N . VAL A 1 98 ? -9.061 0.866 20.876 1.00 94.69 98 VAL A N 1
ATOM 721 C CA . VAL A 1 98 ? -9.565 0.134 19.707 1.00 94.69 98 VAL A CA 1
ATOM 722 C C . VAL A 1 98 ? -9.084 -1.326 19.766 1.00 94.69 98 VAL A C 1
ATOM 724 O O . VAL A 1 98 ? -7.881 -1.577 19.910 1.00 94.69 98 VAL A O 1
ATOM 727 N N . PRO A 1 99 ? -9.980 -2.322 19.651 1.00 94.25 99 PRO A N 1
ATOM 728 C CA . PRO A 1 99 ? -9.593 -3.726 19.706 1.00 94.25 99 PRO A CA 1
ATOM 729 C C . PRO A 1 99 ? -8.632 -4.113 18.575 1.00 94.25 99 PRO A C 1
ATOM 731 O O . PRO A 1 99 ? -8.837 -3.757 17.418 1.00 94.25 99 PRO A O 1
ATOM 734 N N . THR A 1 100 ? -7.637 -4.962 18.858 1.00 92.44 100 THR A N 1
ATOM 735 C CA . THR A 1 100 ? -6.672 -5.427 17.838 1.00 92.44 100 THR A CA 1
ATOM 736 C C . THR A 1 100 ? -7.337 -6.070 16.616 1.00 92.44 100 THR A C 1
ATOM 738 O O . THR A 1 100 ? -6.811 -5.976 15.514 1.00 92.44 100 THR A O 1
ATOM 741 N N . ALA A 1 101 ? -8.484 -6.732 16.792 1.00 91.69 101 ALA A N 1
ATOM 742 C CA . ALA A 1 101 ? -9.227 -7.323 15.680 1.00 91.69 101 ALA A CA 1
ATOM 743 C C . ALA A 1 101 ? -9.779 -6.259 14.712 1.00 91.69 101 ALA A C 1
ATOM 745 O O . ALA A 1 101 ? -9.785 -6.472 13.500 1.00 91.69 101 ALA A O 1
ATOM 746 N N . GLU A 1 102 ? -10.198 -5.108 15.238 1.00 93.94 102 GLU A N 1
ATOM 747 C CA . GLU A 1 102 ? -10.662 -3.973 14.442 1.00 93.94 102 GLU A CA 1
ATOM 748 C C . GLU A 1 102 ? -9.490 -3.283 13.743 1.00 93.94 102 GLU A C 1
ATOM 750 O O . GLU A 1 102 ? -9.575 -3.025 12.547 1.00 93.94 102 GLU A O 1
ATOM 755 N N . ILE A 1 103 ? -8.354 -3.111 14.431 1.00 93.50 103 ILE A N 1
ATOM 756 C CA . ILE A 1 103 ? -7.107 -2.612 13.821 1.00 93.50 103 ILE A CA 1
ATOM 757 C C . ILE A 1 103 ? -6.680 -3.519 12.659 1.00 93.50 103 ILE A C 1
ATOM 759 O O . ILE A 1 103 ? -6.394 -3.045 11.563 1.00 93.50 103 ILE A O 1
ATOM 763 N N . ALA A 1 104 ? -6.674 -4.835 12.878 1.00 91.81 104 ALA A N 1
ATOM 764 C CA . ALA A 1 104 ? -6.304 -5.809 11.860 1.00 91.81 104 ALA A CA 1
ATOM 765 C C . ALA A 1 104 ? -7.233 -5.742 10.644 1.00 91.81 104 ALA A C 1
ATOM 767 O O . ALA A 1 104 ? -6.756 -5.681 9.515 1.00 91.81 104 ALA A O 1
ATOM 768 N N . THR A 1 105 ? -8.544 -5.672 10.880 1.00 91.00 105 THR A N 1
ATOM 769 C CA . THR A 1 105 ? -9.535 -5.506 9.811 1.00 91.00 105 THR A CA 1
ATOM 770 C C . THR A 1 105 ? -9.308 -4.195 9.064 1.00 91.00 105 THR A C 1
ATOM 772 O O . THR A 1 105 ? -9.223 -4.199 7.842 1.00 91.00 105 THR A O 1
ATOM 775 N N . GLY A 1 106 ? -9.122 -3.083 9.779 1.00 92.00 106 GLY A N 1
ATOM 776 C CA . GLY A 1 106 ? -8.930 -1.775 9.164 1.00 92.00 106 GLY A CA 1
ATOM 777 C C . GLY A 1 106 ? -7.655 -1.662 8.333 1.00 92.00 106 GLY A C 1
ATOM 778 O O . GLY A 1 106 ? -7.652 -0.964 7.324 1.00 92.00 106 GLY A O 1
ATOM 779 N N . LEU A 1 107 ? -6.608 -2.401 8.694 1.00 90.25 107 LEU A N 1
ATOM 780 C CA . LEU A 1 107 ? -5.363 -2.487 7.931 1.00 90.25 107 LEU A CA 1
ATOM 781 C C . LEU A 1 107 ? -5.369 -3.597 6.863 1.00 90.25 107 LEU A C 1
ATOM 783 O O . LEU A 1 107 ? -4.376 -3.748 6.153 1.00 90.25 107 LEU A O 1
ATOM 787 N N . GLY A 1 108 ? -6.442 -4.389 6.750 1.00 89.62 108 GLY A N 1
ATOM 788 C CA . GLY A 1 108 ? -6.500 -5.538 5.839 1.00 89.62 108 GLY A CA 1
ATOM 789 C C . GLY A 1 108 ? -5.477 -6.626 6.184 1.00 89.62 108 GLY A C 1
ATOM 790 O O . GLY A 1 108 ? -4.898 -7.250 5.302 1.00 89.62 108 GLY A O 1
ATOM 791 N N . THR A 1 109 ? -5.187 -6.839 7.466 1.00 89.00 109 THR A N 1
ATOM 792 C CA . THR A 1 109 ? -4.151 -7.773 7.928 1.00 89.00 109 THR A CA 1
ATOM 793 C C . THR A 1 109 ? -4.674 -8.732 8.998 1.00 89.00 109 THR A C 1
ATOM 795 O O . THR A 1 109 ? -5.838 -8.702 9.392 1.00 89.00 109 THR A O 1
ATOM 798 N N . SER A 1 110 ? -3.814 -9.633 9.475 1.00 87.56 110 SER A N 1
ATOM 799 C CA . SER A 1 110 ? -4.141 -10.539 10.579 1.00 87.56 110 SER A CA 1
ATOM 800 C C . SER A 1 110 ? -3.928 -9.875 11.943 1.00 87.56 110 SER A C 1
ATOM 802 O O . SER A 1 110 ? -3.059 -9.021 12.105 1.00 87.56 110 SER A O 1
ATOM 804 N N . ALA A 1 111 ? -4.652 -10.328 12.972 1.00 85.88 111 ALA A N 1
ATOM 805 C CA . ALA A 1 111 ? -4.472 -9.832 14.342 1.00 85.88 111 ALA A CA 1
ATOM 806 C C . ALA A 1 111 ? -3.055 -10.055 14.895 1.00 85.88 111 ALA A C 1
ATOM 808 O O . ALA A 1 111 ? -2.617 -9.309 15.765 1.00 85.88 111 ALA A O 1
ATOM 809 N N . THR A 1 112 ? -2.338 -11.074 14.412 1.00 86.88 112 THR A N 1
ATOM 810 C CA . THR A 1 112 ? -0.934 -11.299 14.776 1.00 86.88 112 THR A CA 1
ATOM 811 C C . THR A 1 112 ? -0.039 -10.231 14.156 1.00 86.88 112 THR A C 1
ATOM 813 O O . THR A 1 112 ? 0.741 -9.619 14.874 1.00 86.88 112 THR A O 1
ATOM 816 N N . ALA A 1 113 ? -0.197 -9.970 12.855 1.00 83.12 113 ALA A N 1
ATOM 817 C CA . ALA A 1 113 ? 0.583 -8.959 12.140 1.00 83.12 113 ALA A CA 1
ATOM 818 C C . ALA A 1 113 ? 0.261 -7.526 12.592 1.00 83.12 113 ALA A C 1
ATOM 820 O O . ALA A 1 113 ? 1.128 -6.668 12.551 1.00 83.12 113 ALA A O 1
ATOM 821 N N . ALA A 1 114 ? -0.955 -7.264 13.076 1.00 84.25 114 ALA A N 1
ATOM 822 C CA . ALA A 1 114 ? -1.334 -5.957 13.616 1.00 84.25 114 ALA A CA 1
ATOM 823 C C . ALA A 1 114 ? -0.674 -5.615 14.973 1.00 84.25 114 ALA A C 1
ATOM 825 O O . ALA A 1 114 ? -0.835 -4.496 15.452 1.00 84.25 114 ALA A O 1
ATOM 826 N N . ARG A 1 115 ? 0.014 -6.563 15.632 1.00 76.81 115 ARG A N 1
ATOM 827 C CA . ARG A 1 115 ? 0.675 -6.361 16.943 1.00 76.81 115 ARG A CA 1
ATOM 828 C C . ARG A 1 115 ? 2.188 -6.143 16.858 1.00 76.81 115 ARG A C 1
ATOM 830 O O . ARG A 1 115 ? 2.806 -5.911 17.895 1.00 76.81 115 ARG A O 1
ATOM 837 N N . THR A 1 116 ? 2.767 -6.299 15.675 1.00 63.31 116 THR A N 1
ATOM 838 C CA . THR A 1 116 ? 4.213 -6.267 15.400 1.00 63.31 116 THR A CA 1
ATOM 839 C C . THR A 1 116 ? 4.547 -5.108 14.493 1.00 63.31 116 THR A C 1
ATOM 841 O O . THR A 1 116 ? 5.547 -4.422 14.784 1.00 63.31 116 THR A O 1
#

Secondary structure (DSSP, 8-state):
-------TTTS-TTS-GGGTT---HHHHHHHHHHHHHHHHHSPPPPHHHHHHHHHHHHHHHHHHHH-HHHHHHHHHHHHHHHHHHHHHHHHHHHHTT--HHHHHHHTTS-TTGGG-